Protein AF-A0AAW4WK19-F1 (afdb_monomer_lite)

Structure (mmCIF, N/CA/C/O backbone):
data_AF-A0AAW4WK19-F1
#
_entry.id   AF-A0AAW4WK19-F1
#
loop_
_atom_site.group_PDB
_atom_site.id
_atom_site.type_symbol
_atom_site.label_atom_id
_atom_site.label_alt_id
_atom_site.label_comp_id
_atom_site.label_asym_id
_atom_site.label_entity_id
_atom_site.label_seq_id
_atom_site.pdbx_PDB_ins_code
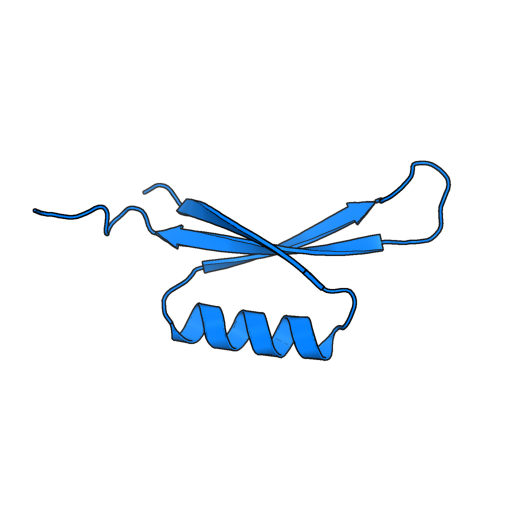_atom_site.Cartn_x
_atom_site.Cartn_y
_atom_site.Cartn_z
_atom_site.occupancy
_atom_site.B_iso_or_equiv
_atom_site.auth_seq_id
_atom_site.auth_comp_id
_atom_site.auth_asym_id
_atom_site.auth_atom_id
_atom_site.pdbx_PDB_model_num
ATOM 1 N N . MET A 1 1 ? 5.244 9.095 -20.304 1.00 48.91 1 MET A N 1
ATOM 2 C CA . MET A 1 1 ? 5.532 8.465 -19.002 1.00 48.91 1 MET A CA 1
ATOM 3 C C . MET A 1 1 ? 4.233 8.397 -18.226 1.00 48.91 1 MET A C 1
ATOM 5 O O . MET A 1 1 ? 3.786 9.413 -17.707 1.00 48.91 1 MET A O 1
ATOM 9 N N . GLY A 1 2 ? 3.545 7.259 -18.305 1.00 60.94 2 GLY A N 1
ATOM 10 C CA . GLY A 1 2 ? 2.278 7.039 -17.615 1.00 60.94 2 GLY A CA 1
ATOM 11 C C . GLY A 1 2 ? 2.507 6.122 -16.423 1.00 60.94 2 GLY A C 1
ATOM 12 O O . GLY A 1 2 ? 3.089 5.056 -16.578 1.00 60.94 2 GLY A O 1
ATOM 13 N N . PHE A 1 3 ? 2.056 6.524 -15.241 1.00 70.50 3 PHE A N 1
ATOM 14 C CA . PHE A 1 3 ? 1.971 5.616 -14.103 1.00 70.50 3 PHE A CA 1
ATOM 15 C C . PHE A 1 3 ? 0.670 4.830 -14.233 1.00 70.50 3 PHE A C 1
ATOM 17 O O . PHE A 1 3 ? -0.419 5.408 -14.149 1.00 70.50 3 PHE A O 1
ATOM 24 N N . LYS A 1 4 ? 0.756 3.520 -14.464 1.00 81.81 4 LYS A N 1
ATOM 25 C CA . LYS A 1 4 ? -0.425 2.663 -14.539 1.00 81.81 4 LYS A CA 1
ATOM 26 C C . LYS A 1 4 ? -0.765 2.180 -13.140 1.00 81.81 4 LYS A C 1
ATOM 28 O O . LYS A 1 4 ? 0.017 1.474 -12.513 1.00 81.81 4 LYS A O 1
ATOM 33 N N . LYS A 1 5 ? -1.951 2.538 -12.646 1.00 84.56 5 LYS A N 1
ATOM 34 C CA . LYS A 1 5 ? -2.460 1.988 -11.386 1.00 84.56 5 LYS A CA 1
ATOM 35 C C . LYS A 1 5 ? -2.702 0.488 -11.557 1.00 84.56 5 LYS A C 1
ATOM 37 O O . LYS A 1 5 ? -3.498 0.091 -12.406 1.00 84.56 5 LYS A O 1
ATOM 42 N N . VAL A 1 6 ? -2.026 -0.320 -10.750 1.00 87.19 6 VAL A N 1
ATOM 43 C CA . VAL A 1 6 ? -2.062 -1.789 -10.840 1.00 87.19 6 VAL A CA 1
ATOM 44 C C . VAL A 1 6 ? -2.794 -2.429 -9.673 1.00 87.19 6 VAL A C 1
ATOM 46 O O . VAL A 1 6 ? -3.410 -3.477 -9.840 1.00 87.19 6 VAL A O 1
ATOM 49 N N . ALA A 1 7 ? -2.806 -1.771 -8.511 1.00 86.88 7 ALA A N 1
ATOM 50 C CA . ALA A 1 7 ? -3.558 -2.231 -7.354 1.00 86.88 7 ALA A CA 1
ATOM 51 C C . ALA A 1 7 ? -4.014 -1.069 -6.463 1.00 86.88 7 ALA A C 1
ATOM 53 O O . ALA A 1 7 ? -3.435 0.018 -6.455 1.00 86.88 7 ALA A O 1
ATOM 54 N N . GLU A 1 8 ? -5.064 -1.320 -5.688 1.00 89.12 8 GLU A N 1
ATOM 55 C CA . GLU A 1 8 ? -5.531 -0.464 -4.600 1.00 89.12 8 GLU A CA 1
ATOM 56 C C . GLU A 1 8 ? -5.697 -1.334 -3.357 1.00 89.12 8 GLU A C 1
ATOM 58 O O . GLU A 1 8 ? -6.383 -2.355 -3.392 1.00 89.12 8 GLU A O 1
ATOM 63 N N . LEU A 1 9 ? -5.052 -0.942 -2.263 1.00 87.94 9 LEU A N 1
ATOM 64 C CA . LEU A 1 9 ? -5.070 -1.671 -1.001 1.00 87.94 9 LEU A CA 1
ATOM 65 C C . LEU A 1 9 ? -5.728 -0.800 0.065 1.00 87.94 9 LEU A C 1
ATOM 67 O O . LEU A 1 9 ? -5.271 0.309 0.325 1.00 87.94 9 LEU A O 1
ATOM 71 N N . VAL A 1 10 ? -6.777 -1.297 0.718 1.00 87.06 10 VAL A N 1
ATOM 72 C CA . VAL A 1 10 ? -7.391 -0.609 1.862 1.00 87.06 10 VAL A CA 1
ATOM 73 C C . VAL A 1 10 ? -6.761 -1.146 3.136 1.00 87.06 10 VAL A C 1
ATOM 75 O O . VAL A 1 10 ? -6.995 -2.289 3.519 1.00 87.06 10 VAL A O 1
ATOM 78 N N . ILE A 1 11 ? -5.960 -0.321 3.804 1.00 86.50 11 ILE A N 1
ATOM 79 C CA . ILE A 1 11 ? -5.227 -0.717 5.007 1.00 86.50 11 ILE A CA 1
ATOM 80 C C . ILE A 1 11 ? -5.496 0.334 6.077 1.00 86.50 11 ILE A C 1
ATOM 82 O O . ILE A 1 11 ? -5.052 1.472 5.954 1.00 86.50 11 ILE A O 1
ATOM 86 N N . GLN A 1 12 ? -6.217 -0.031 7.139 1.00 82.69 12 GLN A N 1
ATOM 87 C CA . GLN A 1 12 ? -6.552 0.886 8.239 1.00 82.69 12 GLN A CA 1
ATOM 88 C C . GLN A 1 12 ? -5.366 1.106 9.196 1.00 82.69 12 GLN A C 1
ATOM 90 O O . GLN A 1 12 ? -5.187 2.216 9.705 1.00 82.69 12 GLN A O 1
ATOM 95 N N . GLY A 1 13 ? -4.533 0.077 9.386 1.00 85.06 13 GLY A N 1
ATOM 96 C CA . GLY A 1 13 ? -3.335 0.109 10.226 1.00 85.06 13 GLY A CA 1
ATOM 97 C C . GLY A 1 13 ? -2.238 1.008 9.655 1.00 85.06 13 GLY A C 1
ATOM 98 O O . GLY A 1 13 ? -1.943 0.976 8.461 1.00 85.06 13 GLY A O 1
ATOM 99 N N . VAL A 1 14 ? -1.637 1.849 10.500 1.00 84.06 14 VAL A N 1
ATOM 100 C CA . VAL A 1 14 ? -0.532 2.733 10.087 1.00 84.06 14 VAL A CA 1
ATOM 101 C C . VAL A 1 14 ? 0.738 1.920 9.819 1.00 84.06 14 VAL A C 1
ATOM 103 O O . VAL A 1 14 ? 1.396 2.148 8.807 1.00 84.06 14 VAL A O 1
ATOM 106 N N . GLU A 1 15 ? 1.057 0.964 10.692 1.00 88.75 15 GLU A N 1
ATOM 107 C CA . GLU A 1 15 ? 2.269 0.137 10.608 1.00 88.75 15 GLU A CA 1
ATOM 108 C C . GLU A 1 15 ? 2.263 -0.767 9.369 1.00 88.75 15 GLU A C 1
A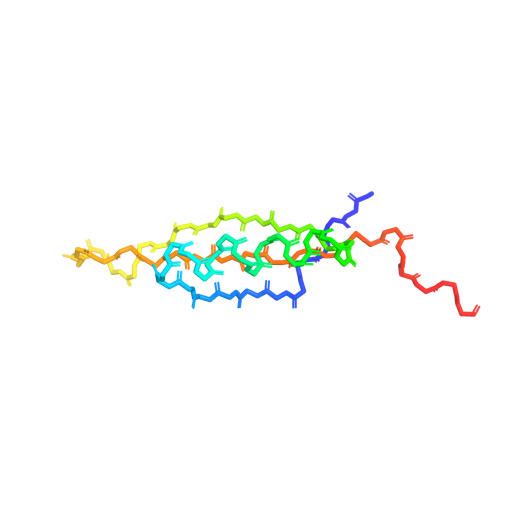TOM 110 O O . GLU A 1 15 ? 3.250 -0.819 8.629 1.00 88.75 15 GLU A O 1
ATOM 115 N N . ASP A 1 16 ? 1.120 -1.391 9.072 1.00 88.88 16 ASP A N 1
ATOM 116 C CA . ASP A 1 16 ? 0.926 -2.184 7.858 1.00 88.88 16 ASP A CA 1
ATOM 117 C C . ASP A 1 16 ? 1.102 -1.334 6.595 1.00 88.88 16 ASP A C 1
ATOM 119 O O . ASP A 1 16 ? 1.803 -1.738 5.667 1.00 88.88 16 ASP A O 1
ATOM 123 N N . ARG A 1 17 ? 0.538 -0.113 6.562 1.00 87.12 17 ARG A N 1
ATOM 124 C CA . ARG A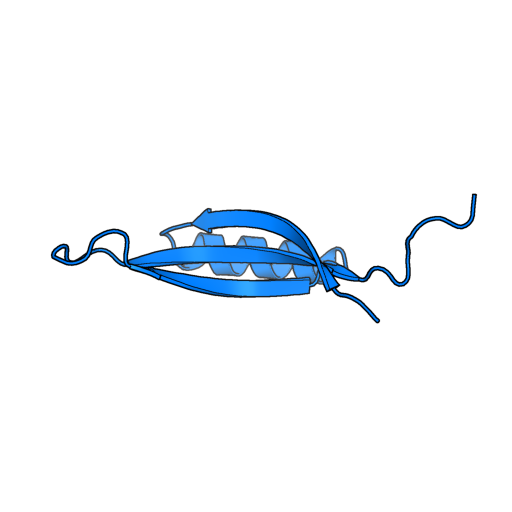 1 17 ? 0.711 0.803 5.420 1.00 87.12 17 ARG A CA 1
ATOM 125 C C . ARG A 1 17 ? 2.173 1.140 5.187 1.00 87.12 17 ARG A C 1
ATOM 127 O O . ARG A 1 17 ? 2.605 1.136 4.037 1.00 87.12 17 ARG A O 1
ATOM 134 N N . LEU A 1 18 ? 2.923 1.443 6.244 1.00 89.19 18 LEU A N 1
ATOM 135 C CA . LEU A 1 18 ? 4.343 1.779 6.133 1.00 89.19 18 LEU A CA 1
ATOM 136 C C . LEU A 1 18 ? 5.155 0.588 5.623 1.00 89.19 18 LEU A C 1
ATOM 138 O O . LEU A 1 18 ? 5.952 0.742 4.698 1.00 89.19 18 LEU A O 1
ATOM 142 N N . THR A 1 19 ? 4.898 -0.600 6.170 1.00 92.62 19 THR A N 1
ATOM 143 C CA . THR A 1 19 ? 5.583 -1.837 5.780 1.00 92.62 19 THR A CA 1
ATOM 144 C C . THR A 1 19 ? 5.320 -2.173 4.315 1.00 92.62 19 THR A C 1
ATOM 146 O O . THR A 1 19 ? 6.262 -2.321 3.537 1.00 92.62 19 THR A O 1
ATOM 149 N N . VAL A 1 20 ? 4.050 -2.211 3.905 1.00 89.25 20 VAL A N 1
ATOM 150 C CA . VAL A 1 20 ? 3.650 -2.534 2.528 1.00 89.25 20 VAL A CA 1
ATOM 151 C C . VAL A 1 20 ? 4.162 -1.482 1.543 1.00 89.25 20 VAL A C 1
ATOM 153 O O . VAL A 1 20 ? 4.724 -1.845 0.513 1.00 89.25 20 VAL A O 1
ATOM 156 N N . SER A 1 21 ? 4.058 -0.190 1.877 1.00 89.19 21 SER A N 1
ATOM 157 C CA . SER A 1 21 ? 4.606 0.890 1.041 1.00 89.19 21 SER A CA 1
ATOM 158 C C . SER A 1 21 ? 6.108 0.721 0.828 1.00 89.19 21 SER A C 1
ATOM 160 O O . SER A 1 21 ? 6.585 0.805 -0.299 1.00 89.19 21 SER A O 1
ATOM 162 N N . SER A 1 22 ? 6.856 0.440 1.899 1.00 91.56 22 SER A N 1
ATOM 163 C CA . SER A 1 22 ? 8.307 0.265 1.827 1.00 91.56 22 SER A CA 1
ATOM 164 C C . SER A 1 22 ? 8.697 -0.950 0.984 1.00 91.56 22 SER A C 1
ATOM 166 O O . SER A 1 22 ? 9.606 -0.858 0.162 1.00 91.56 22 SER A O 1
ATOM 168 N N . ILE A 1 23 ? 7.990 -2.075 1.139 1.00 92.31 23 ILE A N 1
ATOM 169 C CA . ILE A 1 23 ? 8.223 -3.287 0.341 1.00 92.31 23 ILE A CA 1
ATOM 170 C C . ILE A 1 23 ? 7.948 -3.015 -1.140 1.00 92.31 23 ILE A C 1
ATOM 172 O O . ILE A 1 23 ? 8.767 -3.372 -1.981 1.00 92.31 23 ILE A O 1
ATOM 176 N N . LEU A 1 24 ? 6.832 -2.368 -1.473 1.00 89.56 24 LEU A N 1
ATOM 177 C CA . LEU A 1 24 ? 6.464 -2.076 -2.860 1.00 89.56 24 LEU A CA 1
ATOM 178 C C . LEU A 1 24 ? 7.475 -1.139 -3.532 1.00 89.56 24 LEU A C 1
ATOM 180 O O . LEU A 1 24 ? 7.955 -1.456 -4.618 1.00 89.56 24 LEU A O 1
ATOM 184 N N . ILE A 1 25 ? 7.889 -0.068 -2.846 1.00 88.25 25 ILE A N 1
ATOM 185 C CA . ILE A 1 25 ? 8.942 0.841 -3.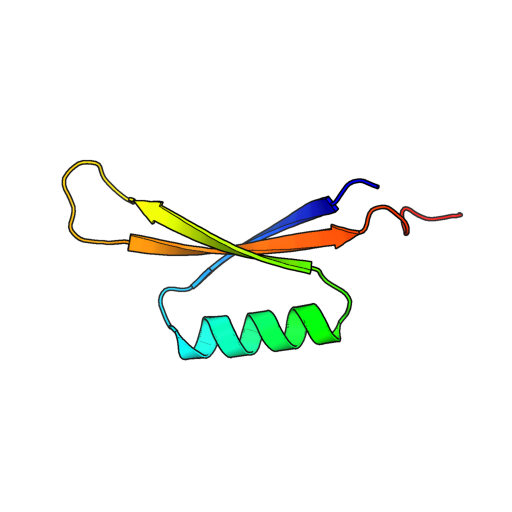328 1.00 88.25 25 ILE A CA 1
ATOM 186 C C . ILE A 1 25 ? 10.251 0.082 -3.571 1.00 88.25 25 ILE A C 1
ATOM 188 O O . ILE A 1 25 ? 10.885 0.259 -4.608 1.00 88.25 25 ILE A O 1
ATOM 192 N N . LYS A 1 26 ? 10.644 -0.814 -2.654 1.00 88.88 26 LYS A N 1
ATOM 193 C CA . LYS A 1 26 ? 11.842 -1.656 -2.825 1.00 88.88 26 LYS A CA 1
ATOM 194 C C . LYS A 1 26 ? 11.753 -2.602 -4.022 1.00 88.88 26 LYS A C 1
ATOM 196 O O . LYS A 1 26 ? 12.785 -2.936 -4.589 1.00 88.88 26 LYS A O 1
ATOM 201 N N . ASN A 1 27 ? 10.549 -3.027 -4.399 1.00 88.75 27 ASN A N 1
ATOM 202 C CA . ASN A 1 27 ? 10.311 -3.875 -5.567 1.00 88.75 27 ASN A CA 1
ATOM 203 C C . ASN A 1 27 ? 10.180 -3.078 -6.881 1.00 88.75 27 ASN A C 1
ATOM 205 O O . ASN A 1 27 ? 9.892 -3.673 -7.913 1.00 88.75 27 ASN A O 1
ATOM 209 N N . GLY A 1 28 ? 10.381 -1.755 -6.862 1.00 86.06 28 GLY A N 1
ATOM 210 C CA . GLY A 1 28 ? 10.288 -0.908 -8.055 1.00 86.06 28 GLY A CA 1
ATOM 211 C C . GLY A 1 28 ? 8.874 -0.419 -8.375 1.00 86.06 28 GLY A C 1
ATOM 212 O O . GLY A 1 28 ? 8.665 0.197 -9.417 1.00 86.06 28 GLY A O 1
ATOM 213 N N . TYR A 1 29 ? 7.908 -0.646 -7.483 1.00 88.00 29 TYR A N 1
ATOM 214 C CA . TYR A 1 29 ? 6.564 -0.096 -7.621 1.00 88.00 29 TYR A CA 1
ATOM 215 C C . TYR A 1 29 ? 6.503 1.309 -7.031 1.00 88.00 29 TYR A C 1
ATOM 217 O O . TYR A 1 29 ? 7.078 1.606 -5.985 1.00 88.00 29 TYR A O 1
ATOM 225 N N . THR A 1 30 ? 5.722 2.172 -7.663 1.00 88.81 30 THR A N 1
ATOM 226 C CA . THR A 1 30 ? 5.377 3.476 -7.106 1.00 88.81 30 THR A CA 1
ATOM 227 C C . THR A 1 30 ? 4.137 3.326 -6.234 1.00 88.81 30 THR A C 1
ATOM 229 O O . THR A 1 30 ? 3.164 2.698 -6.634 1.00 88.81 30 THR A O 1
ATOM 232 N N . VAL A 1 31 ? 4.131 3.905 -5.036 1.00 88.31 31 VAL A N 1
ATOM 233 C CA . VAL A 1 31 ? 2.954 3.878 -4.152 1.00 88.31 31 VAL A CA 1
ATOM 234 C C . VAL A 1 31 ? 2.504 5.286 -3.795 1.00 88.31 31 VAL A C 1
ATOM 236 O O . VAL A 1 31 ? 3.323 6.173 -3.570 1.00 88.31 31 VAL A O 1
ATOM 239 N N . GLY A 1 32 ? 1.190 5.487 -3.733 1.00 87.31 32 GLY A N 1
ATOM 240 C CA . GLY A 1 32 ? 0.557 6.750 -3.377 1.00 87.31 32 GLY A CA 1
ATOM 241 C C . GLY A 1 32 ? -0.443 6.556 -2.238 1.00 87.31 32 GLY A C 1
ATOM 242 O O . GLY A 1 32 ? -1.396 5.788 -2.407 1.00 87.31 32 GLY A O 1
ATOM 243 N N . PRO A 1 33 ? -0.266 7.225 -1.085 1.00 84.31 33 PRO A N 1
ATOM 244 C CA . PRO A 1 33 ? -1.266 7.208 -0.030 1.00 84.31 33 PRO A CA 1
ATOM 245 C C . PRO A 1 33 ? -2.494 8.005 -0.475 1.00 84.31 33 PRO A C 1
ATOM 247 O O . PRO A 1 33 ? -2.379 9.147 -0.914 1.00 84.31 33 PRO A O 1
ATOM 250 N N . ASP A 1 34 ? -3.672 7.423 -0.311 1.00 85.00 34 ASP A N 1
ATOM 251 C CA . ASP A 1 34 ? -4.950 8.062 -0.594 1.00 85.00 34 ASP A CA 1
ATOM 252 C C . ASP A 1 34 ? -5.882 7.901 0.611 1.00 85.00 34 ASP A C 1
ATOM 254 O O . ASP A 1 34 ? -5.705 7.027 1.464 1.00 85.00 34 ASP A O 1
ATOM 258 N N . LYS A 1 35 ? -6.830 8.818 0.761 1.00 82.06 35 LYS A N 1
ATOM 259 C CA . LYS A 1 35 ? -7.755 8.817 1.891 1.00 82.06 35 LYS A CA 1
ATOM 260 C C . LYS A 1 35 ? -9.139 9.102 1.358 1.00 82.06 3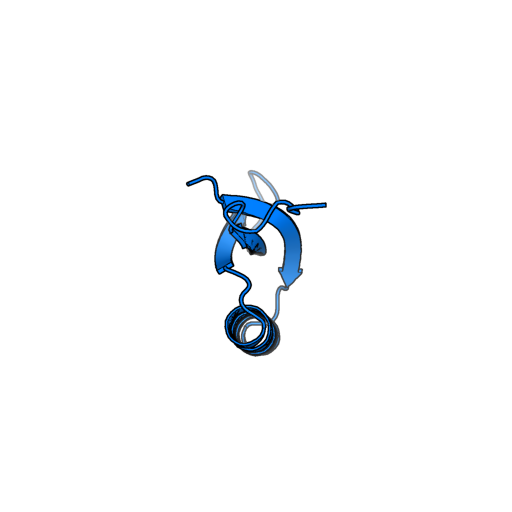5 LYS A C 1
ATOM 262 O O . LYS A 1 35 ? -9.414 10.210 0.897 1.00 82.06 35 LYS A O 1
ATOM 267 N N . ARG A 1 36 ? -10.036 8.134 1.497 1.00 80.62 36 ARG A N 1
ATOM 268 C CA . ARG A 1 36 ? -11.424 8.268 1.074 1.00 80.62 36 ARG A CA 1
ATOM 269 C C . ARG A 1 36 ? -12.335 8.320 2.286 1.00 80.62 36 ARG A C 1
ATOM 271 O O . ARG A 1 36 ? -12.208 7.549 3.233 1.00 80.62 36 ARG A O 1
ATOM 278 N N . LYS A 1 37 ? -13.292 9.244 2.257 1.00 73.69 37 LYS A N 1
ATOM 279 C CA . LYS A 1 37 ? -14.382 9.261 3.236 1.00 73.69 37 LYS A CA 1
ATOM 280 C C . LYS A 1 37 ? -15.357 8.146 2.867 1.00 73.69 37 LYS A C 1
ATOM 282 O O . LYS A 1 37 ? -15.934 8.185 1.781 1.00 73.69 37 LYS A O 1
ATOM 287 N N . ARG A 1 38 ? -15.535 7.162 3.753 1.00 65.44 38 ARG A N 1
ATOM 288 C CA . ARG A 1 38 ? -16.408 6.002 3.505 1.00 65.44 38 ARG A CA 1
ATOM 289 C C . ARG A 1 38 ? -17.881 6.384 3.397 1.00 65.44 38 ARG A C 1
ATOM 291 O O . ARG A 1 38 ? -18.643 5.721 2.706 1.00 65.44 38 ARG A O 1
ATOM 298 N N . THR A 1 39 ? -18.292 7.447 4.089 1.00 61.50 39 THR A N 1
ATOM 299 C CA . THR A 1 39 ? -19.685 7.910 4.129 1.00 61.50 39 THR A CA 1
ATOM 300 C C . THR A 1 39 ? -19.757 9.439 4.280 1.00 61.50 39 THR A C 1
ATOM 302 O O . THR A 1 39 ? -18.838 10.034 4.848 1.00 61.50 39 THR A O 1
ATOM 305 N N . PRO A 1 40 ? -20.835 10.096 3.805 1.00 57.72 40 PRO A N 1
ATOM 306 C CA . PRO A 1 40 ? -21.043 11.538 3.985 1.00 57.72 40 PRO A CA 1
ATOM 307 C C . PRO A 1 40 ? -21.331 11.955 5.441 1.00 57.72 40 PRO A C 1
ATOM 309 O O . PRO A 1 40 ? -21.157 13.122 5.776 1.00 57.72 40 PRO A O 1
ATOM 312 N N . THR A 1 41 ? -21.724 11.021 6.315 1.00 68.31 41 THR A N 1
ATOM 313 C CA . THR A 1 41 ? -22.096 11.282 7.722 1.00 68.31 41 THR A CA 1
ATOM 314 C C . THR A 1 41 ? -21.239 10.552 8.767 1.00 68.31 41 THR A C 1
ATOM 316 O O . THR A 1 41 ? -21.391 10.811 9.958 1.00 68.31 41 THR A O 1
ATOM 319 N N . GLY A 1 42 ? -20.328 9.654 8.382 1.00 50.12 42 GLY A N 1
ATOM 320 C CA . GLY A 1 42 ? -19.656 8.742 9.312 1.00 50.12 42 GLY A CA 1
ATOM 321 C C . GLY A 1 42 ? -18.157 8.990 9.474 1.00 50.12 42 GLY A C 1
ATOM 322 O O . GLY A 1 42 ? -17.396 9.060 8.516 1.00 50.12 42 GLY A O 1
ATOM 323 N N . LYS A 1 43 ? -17.761 9.053 10.743 1.00 60.66 43 LYS A N 1
ATOM 324 C CA . LYS A 1 43 ? -16.465 9.332 11.388 1.00 60.66 43 LYS A CA 1
ATOM 325 C C . LYS A 1 43 ? -15.279 8.411 11.014 1.00 60.66 43 LYS A C 1
ATOM 327 O O . LYS A 1 43 ? -14.347 8.284 11.802 1.00 60.66 43 LYS A O 1
ATOM 332 N N . THR A 1 44 ? -15.316 7.733 9.870 1.00 63.97 44 THR A N 1
ATOM 333 C CA . THR A 1 44 ? -14.318 6.738 9.442 1.00 63.97 44 THR A CA 1
ATOM 334 C C . THR A 1 44 ? -13.638 7.170 8.144 1.00 63.97 44 THR A C 1
ATOM 336 O O . THR A 1 44 ? -14.280 7.406 7.118 1.00 63.97 44 THR A O 1
ATOM 339 N N . LEU A 1 45 ? -12.313 7.307 8.211 1.00 74.75 45 LEU A N 1
ATOM 340 C CA . LEU A 1 45 ? -11.449 7.546 7.059 1.00 74.75 45 LEU A CA 1
ATOM 341 C C . LEU A 1 45 ? -10.943 6.192 6.572 1.00 74.75 45 LEU A C 1
ATOM 343 O O . LEU A 1 45 ? -10.263 5.500 7.326 1.00 74.75 45 LEU A O 1
ATOM 347 N N . ASP A 1 46 ? -11.251 5.826 5.331 1.00 79.88 46 ASP A N 1
ATOM 348 C CA . ASP A 1 46 ? -10.537 4.734 4.687 1.00 79.88 46 ASP A CA 1
ATOM 349 C C . ASP A 1 46 ? -9.206 5.266 4.191 1.00 79.88 46 ASP A C 1
ATOM 351 O O . ASP A 1 46 ? -9.134 6.249 3.453 1.00 79.88 46 ASP A O 1
ATOM 355 N N . TYR A 1 47 ? -8.146 4.611 4.630 1.00 82.88 47 TYR A N 1
ATOM 356 C CA . TYR A 1 47 ? -6.808 4.873 4.147 1.00 82.88 47 TYR A CA 1
ATOM 357 C C . TYR A 1 47 ? -6.499 3.835 3.083 1.00 82.88 47 TYR A C 1
ATOM 359 O O . TYR A 1 47 ? -6.472 2.629 3.349 1.00 82.88 47 TYR A O 1
ATOM 367 N N . LEU A 1 48 ? -6.292 4.326 1.874 1.00 86.12 48 LEU A N 1
ATOM 368 C CA . LEU A 1 48 ? -5.988 3.524 0.712 1.00 86.12 48 LEU A CA 1
ATOM 369 C C . LEU A 1 48 ? -4.517 3.709 0.359 1.00 86.12 48 LEU A C 1
ATOM 371 O O . LEU A 1 48 ? -3.920 4.765 0.569 1.00 86.12 48 LEU A O 1
ATOM 375 N N . LEU A 1 49 ? -3.927 2.656 -0.174 1.00 89.19 49 LEU A N 1
ATOM 376 C CA . LEU A 1 49 ? -2.597 2.656 -0.738 1.00 89.19 49 LEU A CA 1
ATOM 377 C C . LEU A 1 49 ? -2.737 2.252 -2.200 1.00 89.19 49 LEU A C 1
ATOM 379 O O . LEU A 1 49 ? -3.044 1.103 -2.518 1.00 89.19 49 LEU A O 1
ATOM 383 N N . ASN A 1 50 ? -2.563 3.225 -3.084 1.00 90.75 50 ASN A N 1
ATOM 384 C CA . ASN A 1 50 ? -2.581 2.997 -4.518 1.00 90.75 50 ASN A CA 1
ATOM 385 C C . ASN A 1 50 ? -1.191 2.570 -4.966 1.00 90.75 50 ASN A C 1
ATOM 387 O O . ASN A 1 50 ? -0.211 3.236 -4.644 1.00 90.75 50 ASN A O 1
ATOM 391 N N . VAL A 1 51 ? -1.121 1.478 -5.713 1.00 90.31 51 VAL A N 1
ATOM 392 C CA . VAL A 1 51 ? 0.113 0.953 -6.289 1.00 90.31 51 VAL A CA 1
ATOM 393 C C . VAL A 1 51 ? 0.089 1.237 -7.779 1.00 90.31 51 VAL A C 1
ATOM 395 O O . VAL A 1 51 ? -0.888 0.934 -8.469 1.00 90.31 51 VAL A O 1
ATOM 398 N N . TYR A 1 52 ? 1.167 1.826 -8.261 1.00 89.19 52 TYR A N 1
ATOM 399 C CA . TYR A 1 52 ? 1.389 2.194 -9.640 1.00 89.19 52 TYR A CA 1
ATOM 400 C C . TYR A 1 52 ? 2.652 1.503 -10.139 1.00 89.19 52 TYR A C 1
ATOM 402 O O . TYR A 1 52 ? 3.674 1.479 -9.453 1.00 89.19 52 TYR A O 1
ATOM 410 N N . GLU A 1 53 ? 2.589 0.974 -11.348 1.00 85.19 53 GLU A N 1
ATOM 411 C CA . GLU A 1 53 ? 3.774 0.576 -12.098 1.00 85.19 53 GLU A CA 1
ATOM 412 C C . GLU A 1 53 ? 4.125 1.682 -13.081 1.00 85.19 53 GLU A C 1
ATOM 414 O O . GLU A 1 53 ? 3.248 2.369 -13.619 1.00 85.19 53 GLU A O 1
ATOM 419 N N . ASP A 1 54 ? 5.421 1.873 -13.287 1.00 73.81 54 ASP A N 1
ATOM 420 C CA . ASP A 1 54 ? 5.894 2.735 -14.352 1.00 73.81 54 ASP A CA 1
ATOM 421 C C . ASP A 1 54 ? 5.720 2.000 -15.686 1.00 73.81 54 ASP A C 1
ATOM 423 O O . ASP A 1 54 ? 6.304 0.941 -15.920 1.00 73.81 54 ASP A O 1
ATOM 427 N N . ASP A 1 55 ? 4.887 2.551 -16.567 1.00 62.84 55 ASP A N 1
ATOM 428 C CA . ASP A 1 55 ? 4.616 1.977 -17.888 1.00 62.84 55 ASP A CA 1
ATOM 429 C C . ASP A 1 55 ? 5.807 2.150 -18.857 1.00 62.84 55 ASP A C 1
ATOM 431 O O . ASP A 1 55 ? 5.685 1.837 -20.036 1.00 62.84 55 ASP A O 1
ATOM 435 N N . SER A 1 56 ? 6.991 2.596 -18.403 1.00 54.03 56 SER A N 1
ATOM 436 C CA . SER A 1 56 ? 8.213 2.517 -19.228 1.00 54.03 56 SER A CA 1
ATOM 437 C C . SER A 1 56 ? 8.745 1.083 -19.364 1.00 54.03 56 SER A C 1
ATOM 439 O O . SER A 1 56 ? 9.727 0.866 -20.065 1.00 54.03 56 SER A O 1
ATOM 441 N N . GLY A 1 57 ? 8.101 0.103 -18.717 1.00 50.69 57 GLY A N 1
ATOM 442 C CA . GLY A 1 57 ? 8.403 -1.327 -18.816 1.00 50.69 57 GLY A CA 1
ATOM 443 C C . GLY A 1 57 ? 7.291 -2.172 -19.446 1.00 50.69 57 GLY A C 1
ATOM 444 O O . GLY A 1 57 ? 7.235 -3.376 -19.185 1.00 50.69 57 GLY A O 1
ATOM 445 N N . ALA A 1 58 ? 6.388 -1.592 -20.246 1.00 48.78 58 ALA A N 1
ATOM 446 C CA . ALA A 1 58 ? 5.450 -2.371 -21.055 1.00 48.78 58 ALA A CA 1
ATOM 447 C C . ALA A 1 58 ? 6.211 -3.157 -22.142 1.00 48.78 58 ALA A C 1
ATOM 449 O O . ALA A 1 58 ? 6.324 -2.708 -23.273 1.00 48.78 58 ALA A O 1
ATOM 450 N N . LYS A 1 59 ? 6.746 -4.322 -21.750 1.00 45.38 59 LYS A N 1
ATOM 451 C CA . LYS A 1 59 ? 7.193 -5.452 -22.579 1.00 45.38 59 LYS A CA 1
ATOM 452 C C . LYS A 1 59 ? 7.667 -5.090 -23.996 1.00 45.38 59 LYS A C 1
ATOM 454 O O . LYS A 1 59 ? 6.871 -5.099 -24.933 1.00 45.38 59 LYS A O 1
ATOM 459 N N . GLU A 1 60 ? 8.978 -4.959 -24.176 1.00 40.28 60 GLU A N 1
ATOM 460 C CA . GLU A 1 60 ? 9.580 -5.459 -25.415 1.00 40.28 60 GLU A CA 1
ATOM 461 C C . GLU A 1 60 ? 9.448 -6.991 -25.381 1.00 40.28 60 GLU A C 1
ATOM 463 O O . GLU A 1 60 ? 9.998 -7.658 -24.499 1.00 40.28 60 GLU A O 1
ATOM 468 N N . GLY A 1 61 ? 8.572 -7.509 -26.243 1.00 37.34 61 GLY A N 1
ATOM 469 C CA . GLY A 1 61 ? 8.452 -8.932 -26.559 1.00 37.34 61 GLY A CA 1
ATOM 470 C C . GLY A 1 61 ? 9.373 -9.338 -27.697 1.00 37.34 61 GLY A C 1
ATOM 471 O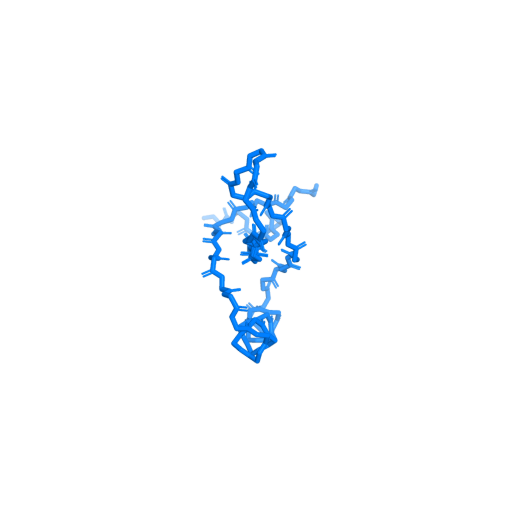 O . GLY A 1 61 ? 9.921 -8.438 -28.369 1.00 37.34 61 GLY A O 1
#

Organism: NCBI:txid2981794

Foldseek 3Di:
DDWAFDDKDFDPDPVVLVVVCVVCVVVQKHKDWDWDDPDPPDPDITIMITITHDCVCVDPD

pLDDT: mean 77.72, std 15.02, range [37.34, 92.62]

Radius of gyration: 13.92 Å; chains: 1; bounding box: 34×20×38 Å

Sequence (61 aa):
MGFKKVAELVIQGVEDRLTVSSILIKNGYTVGPDKRKRTPTGKTLDYLLNVYEDDSGAKEG

Secondary structure (DSSP, 8-state):
--EEEEEEEE---HHHHHHHHHHHHHTT-EEEEEEEES-SS-S-EEEEEEEEEEGGGS---